Protein AF-A0AAW4KTM3-F1 (afdb_monomer_lite)

pLDDT: mean 80.66, std 9.62, range [50.81, 93.5]

Structure (mmCIF, N/CA/C/O backbone):
data_AF-A0AAW4KTM3-F1
#
_entry.id   AF-A0AAW4KTM3-F1
#
loop_
_atom_site.group_PDB
_atom_site.id
_atom_site.type_symbol
_atom_site.label_atom_id
_atom_site.label_alt_id
_atom_site.label_comp_id
_atom_site.label_asym_id
_atom_site.label_entity_id
_atom_site.label_seq_id
_atom_site.pdbx_PDB_ins_code
_atom_site.Cartn_x
_atom_site.Cartn_y
_atom_site.Cartn_z
_atom_site.occupancy
_atom_site.B_iso_or_equiv
_atom_site.auth_seq_id
_atom_site.auth_comp_id
_atom_site.auth_asym_id
_atom_site.auth_atom_id
_atom_site.pdbx_PDB_model_num
ATOM 1 N N . ILE A 1 1 ? -16.278 -5.908 14.352 1.00 50.81 1 ILE A N 1
ATOM 2 C CA . ILE A 1 1 ? -15.128 -6.431 15.134 1.00 50.81 1 ILE A CA 1
ATOM 3 C C . ILE A 1 1 ? -14.775 -7.789 14.548 1.00 50.81 1 ILE A C 1
ATOM 5 O O . ILE A 1 1 ? -15.661 -8.627 14.465 1.00 50.81 1 ILE A O 1
ATOM 9 N N . ILE A 1 2 ? -13.547 -7.967 14.051 1.00 53.75 2 ILE A N 1
ATOM 10 C CA . ILE A 1 2 ? -13.112 -9.225 13.420 1.00 53.75 2 ILE A CA 1
ATOM 11 C C . ILE A 1 2 ? -12.957 -10.294 14.521 1.00 53.75 2 ILE A C 1
ATOM 13 O O . ILE A 1 2 ? -12.297 -9.995 15.533 1.00 53.75 2 ILE A O 1
ATOM 17 N N . PRO A 1 3 ? -13.549 -11.497 14.367 1.00 64.81 3 PRO A N 1
ATOM 18 C CA . PRO A 1 3 ? -13.444 -12.587 15.334 1.00 64.81 3 PRO A CA 1
ATOM 19 C C . PRO A 1 3 ? -11.978 -12.877 15.704 1.00 64.81 3 PRO A C 1
ATOM 21 O O . PRO A 1 3 ? -11.126 -12.893 14.813 1.00 64.81 3 PRO A O 1
ATOM 24 N N . PRO A 1 4 ? -11.642 -13.146 16.982 1.00 62.75 4 PRO A N 1
ATOM 25 C CA . PRO A 1 4 ? -10.257 -13.370 17.421 1.00 62.75 4 PRO A CA 1
ATOM 26 C C . PRO A 1 4 ? -9.519 -14.454 16.622 1.00 62.75 4 PRO A C 1
ATOM 28 O O . PRO A 1 4 ? -8.325 -14.328 16.369 1.00 62.75 4 PRO A O 1
ATOM 31 N N . ARG A 1 5 ? -10.249 -15.481 16.165 1.00 67.19 5 ARG A N 1
ATOM 32 C CA . ARG A 1 5 ? -9.726 -16.606 15.372 1.00 67.19 5 ARG A CA 1
ATOM 33 C C . ARG A 1 5 ? -9.340 -16.215 13.942 1.00 67.19 5 ARG A C 1
ATOM 35 O O . ARG A 1 5 ? -8.482 -16.856 13.350 1.00 67.19 5 ARG A O 1
ATOM 42 N N . GLU A 1 6 ? -9.934 -15.158 13.395 1.00 65.88 6 GLU A N 1
ATOM 43 C CA . GLU A 1 6 ? -9.641 -14.684 12.039 1.00 65.88 6 GLU A CA 1
ATOM 44 C C . GLU A 1 6 ? -8.504 -13.660 12.017 1.00 65.88 6 GLU A C 1
ATOM 46 O O . GLU A 1 6 ? -7.817 -13.539 11.007 1.00 65.88 6 GLU A O 1
ATOM 51 N N . ARG A 1 7 ? -8.233 -12.968 13.135 1.00 68.12 7 ARG A N 1
ATOM 52 C CA . ARG A 1 7 ? -7.163 -11.955 13.231 1.00 68.12 7 ARG A CA 1
ATOM 53 C C . ARG A 1 7 ? -5.789 -12.500 12.846 1.00 68.12 7 ARG A C 1
ATOM 55 O O . ARG A 1 7 ? -5.066 -11.820 12.127 1.00 68.12 7 ARG A O 1
ATOM 62 N N . GLY A 1 8 ? -5.463 -13.726 13.265 1.00 71.38 8 GLY A N 1
ATOM 63 C CA . GLY A 1 8 ? -4.207 -14.386 12.890 1.00 71.38 8 GLY A CA 1
ATOM 64 C C . GLY A 1 8 ? -4.122 -14.685 11.391 1.00 71.38 8 GLY A C 1
ATOM 65 O O . GLY A 1 8 ? -3.076 -14.502 10.776 1.00 71.38 8 GLY A O 1
ATOM 66 N N . ARG A 1 9 ? -5.246 -15.053 10.767 1.00 74.69 9 ARG A N 1
ATOM 67 C CA . ARG A 1 9 ? -5.326 -15.281 9.320 1.00 74.69 9 ARG A CA 1
ATOM 68 C C . ARG A 1 9 ? -5.206 -13.972 8.535 1.00 74.69 9 ARG A C 1
ATOM 70 O O . ARG A 1 9 ? -4.467 -13.925 7.559 1.00 74.69 9 ARG A O 1
ATOM 77 N N . TYR A 1 10 ? -5.850 -12.897 8.994 1.00 76.56 10 TYR A N 1
ATOM 78 C CA . TYR A 1 10 ? -5.677 -11.560 8.417 1.00 76.56 10 TYR A CA 1
ATOM 79 C C . TYR A 1 10 ? -4.237 -11.060 8.557 1.00 76.56 10 TYR A C 1
ATOM 81 O O . TYR A 1 10 ? -3.661 -10.619 7.569 1.00 76.56 10 TYR A O 1
ATOM 89 N N . GLN A 1 11 ? -3.625 -11.179 9.739 1.00 77.56 11 GLN A N 1
ATOM 90 C CA . GLN A 1 11 ? -2.213 -10.830 9.929 1.00 77.56 11 GLN A CA 1
ATOM 91 C C . GLN A 1 11 ? -1.289 -11.653 9.029 1.00 77.56 11 GLN A C 1
ATOM 93 O O . GLN A 1 11 ? -0.354 -11.086 8.477 1.00 77.56 11 GLN A O 1
ATOM 98 N N . GLY A 1 12 ? -1.581 -12.940 8.813 1.00 83.81 12 GLY A N 1
ATOM 99 C CA . GLY A 1 12 ? -0.859 -13.782 7.855 1.00 83.81 12 GLY A CA 1
ATOM 100 C C . GLY A 1 12 ? -0.984 -13.308 6.402 1.00 83.81 12 GLY A C 1
ATOM 101 O O . GLY A 1 12 ? -0.004 -13.304 5.658 1.00 83.81 12 GLY A O 1
ATOM 102 N N . TYR A 1 13 ? -2.167 -12.853 5.981 1.00 85.44 13 TYR A N 1
ATOM 103 C CA . TYR A 1 13 ? -2.341 -12.258 4.651 1.00 85.44 13 TYR A CA 1
ATOM 104 C C . TYR A 1 13 ? -1.576 -10.940 4.503 1.00 85.44 13 TYR A C 1
ATOM 106 O O . TYR A 1 13 ? -0.916 -10.724 3.489 1.00 85.44 13 TYR A O 1
ATOM 114 N N . PHE A 1 14 ? -1.603 -10.081 5.522 1.00 85.62 14 PHE A N 1
ATOM 115 C CA . PHE A 1 14 ? -0.844 -8.832 5.502 1.00 85.62 14 PHE A CA 1
ATOM 116 C C . PHE A 1 14 ? 0.670 -9.071 5.501 1.00 85.62 14 PHE A C 1
ATOM 118 O O . PHE A 1 14 ? 1.381 -8.438 4.725 1.00 85.62 14 PHE A O 1
ATOM 125 N N . SER A 1 15 ? 1.170 -9.995 6.325 1.00 86.25 15 SER A N 1
ATOM 126 C CA . SER A 1 15 ? 2.604 -10.292 6.400 1.00 86.25 15 SER A CA 1
ATOM 127 C C . SER A 1 15 ? 3.127 -10.962 5.130 1.00 86.25 15 SER A C 1
ATOM 129 O O . SER A 1 15 ? 4.209 -10.615 4.662 1.00 86.25 15 SER A O 1
ATOM 131 N N . SER A 1 16 ? 2.350 -11.864 4.524 1.00 89.31 16 SER A N 1
ATOM 132 C CA . SER A 1 16 ? 2.710 -12.478 3.241 1.00 89.31 16 SER A CA 1
ATOM 133 C C . SER A 1 16 ? 2.713 -11.462 2.098 1.00 89.31 16 SER A C 1
ATOM 135 O O . SER A 1 16 ? 3.689 -11.413 1.352 1.00 89.31 16 SER A O 1
ATOM 137 N N . MET A 1 17 ? 1.700 -10.590 1.993 1.00 90.12 17 MET A N 1
ATOM 138 C CA . MET A 1 17 ? 1.729 -9.486 1.023 1.00 90.12 17 MET A CA 1
ATOM 139 C C . MET A 1 17 ? 2.940 -8.581 1.235 1.00 90.12 17 MET A C 1
ATOM 141 O O . MET A 1 17 ? 3.577 -8.189 0.262 1.00 90.12 17 MET A O 1
ATOM 145 N N . TYR A 1 18 ? 3.268 -8.262 2.488 1.00 88.44 18 TYR A N 1
ATOM 146 C CA . TYR A 1 18 ? 4.418 -7.425 2.807 1.00 88.44 18 TYR A CA 1
ATOM 147 C C . TYR A 1 18 ? 5.736 -8.067 2.361 1.00 88.44 18 TYR A C 1
ATOM 149 O O . TYR A 1 18 ? 6.547 -7.410 1.714 1.00 88.44 18 TYR A O 1
ATOM 157 N N . ALA A 1 19 ? 5.927 -9.358 2.641 1.00 89.25 19 ALA A N 1
ATOM 158 C CA . ALA A 1 19 ? 7.113 -10.098 2.217 1.00 89.25 19 ALA A CA 1
ATOM 159 C C . ALA A 1 19 ? 7.237 -10.181 0.686 1.00 89.25 19 ALA A C 1
ATOM 161 O O . ALA A 1 19 ? 8.326 -10.047 0.139 1.00 89.25 19 ALA A O 1
ATOM 162 N N . VAL A 1 20 ? 6.123 -10.361 -0.027 1.00 91.19 20 VAL A N 1
ATOM 163 C CA . VAL A 1 20 ? 6.131 -10.355 -1.497 1.00 91.19 20 VAL A CA 1
ATOM 164 C C . VAL A 1 20 ? 6.447 -8.957 -2.030 1.00 91.19 20 VAL A C 1
ATOM 166 O O . VAL A 1 20 ? 7.263 -8.815 -2.937 1.00 91.19 20 VAL A O 1
ATOM 169 N N . ALA A 1 21 ? 5.846 -7.916 -1.453 1.00 87.94 21 ALA A N 1
ATOM 170 C CA . ALA A 1 21 ? 6.066 -6.535 -1.867 1.00 87.94 21 ALA A CA 1
ATOM 171 C C . ALA A 1 21 ? 7.511 -6.071 -1.626 1.00 87.94 21 ALA A C 1
ATOM 173 O O . ALA A 1 21 ? 8.062 -5.357 -2.463 1.00 87.94 21 ALA A O 1
ATOM 174 N N . SER A 1 22 ? 8.145 -6.496 -0.526 1.00 89.38 22 SER A N 1
ATOM 175 C CA . SER A 1 22 ? 9.531 -6.126 -0.214 1.00 89.38 22 SER A CA 1
ATOM 176 C C . SER A 1 22 ? 10.540 -6.712 -1.202 1.00 89.38 22 SER A C 1
ATOM 178 O O . SER A 1 22 ? 11.557 -6.079 -1.473 1.00 89.38 22 SER A O 1
ATOM 180 N N . VAL A 1 23 ? 10.247 -7.879 -1.783 1.00 90.81 23 VAL A N 1
ATOM 181 C CA . VAL A 1 23 ? 11.076 -8.502 -2.826 1.00 90.81 23 VAL A CA 1
ATOM 182 C C . VAL A 1 23 ? 10.729 -7.948 -4.209 1.00 90.81 23 VAL A C 1
ATOM 184 O O . VAL A 1 23 ? 11.618 -7.627 -4.994 1.00 90.81 23 VAL A O 1
ATOM 187 N N . ALA A 1 24 ? 9.439 -7.792 -4.514 1.00 87.25 24 ALA A N 1
ATOM 188 C CA . ALA A 1 24 ? 8.980 -7.320 -5.818 1.00 87.25 24 ALA A CA 1
ATOM 189 C C . ALA A 1 24 ? 9.319 -5.841 -6.074 1.00 87.25 24 ALA A C 1
ATOM 191 O O . ALA A 1 24 ? 9.595 -5.472 -7.214 1.00 87.25 24 ALA A O 1
ATOM 192 N N . GLY A 1 25 ? 9.326 -5.000 -5.035 1.00 84.12 25 GLY A N 1
ATOM 193 C CA . GLY A 1 25 ? 9.587 -3.562 -5.142 1.00 84.12 25 GLY A CA 1
ATOM 194 C C . GLY A 1 25 ? 10.956 -3.228 -5.753 1.00 84.12 25 GLY A C 1
ATOM 195 O O . GLY A 1 25 ? 10.995 -2.553 -6.782 1.00 84.12 25 GLY A O 1
ATOM 196 N N . PRO A 1 26 ? 12.076 -3.714 -5.184 1.00 85.88 26 PRO A N 1
ATOM 197 C CA . PRO A 1 26 ? 13.412 -3.495 -5.739 1.00 85.88 26 PRO A CA 1
ATOM 198 C C . PRO A 1 26 ? 13.586 -4.078 -7.144 1.00 85.88 26 PRO A C 1
ATOM 200 O O . PRO A 1 26 ? 14.202 -3.442 -7.993 1.00 85.88 26 PRO A O 1
ATOM 203 N N . VAL A 1 27 ? 13.010 -5.255 -7.412 1.00 86.00 27 VAL A N 1
ATOM 204 C CA . VAL A 1 27 ? 13.112 -5.921 -8.721 1.00 86.00 27 VAL A CA 1
ATOM 205 C C . VAL A 1 27 ? 12.406 -5.106 -9.806 1.00 86.00 27 VAL A C 1
ATOM 207 O O . VAL A 1 27 ? 12.997 -4.811 -10.844 1.00 86.00 27 VAL A O 1
ATOM 210 N N . LEU A 1 28 ? 11.163 -4.684 -9.553 1.00 84.25 28 LEU A N 1
ATOM 211 C CA . LEU A 1 28 ? 10.410 -3.838 -10.480 1.00 84.25 28 LEU A CA 1
ATOM 212 C C . LEU A 1 28 ? 11.052 -2.452 -10.622 1.00 84.25 28 LEU A C 1
ATOM 214 O O . LEU A 1 28 ? 11.193 -1.961 -11.737 1.00 84.25 28 LEU A O 1
ATOM 218 N N . GLY A 1 29 ? 11.497 -1.837 -9.523 1.00 80.56 29 GLY A N 1
ATOM 219 C CA . GLY A 1 29 ? 12.164 -0.532 -9.550 1.00 80.56 29 GLY A CA 1
ATOM 220 C C . GLY A 1 29 ? 13.489 -0.543 -10.321 1.00 80.56 29 GLY A C 1
ATOM 221 O O . GLY A 1 29 ? 13.767 0.391 -11.078 1.00 80.56 29 GLY A O 1
ATOM 222 N N . GLY A 1 30 ? 14.274 -1.616 -10.183 1.00 82.44 30 GLY A N 1
ATOM 223 C CA . GLY A 1 30 ? 15.507 -1.835 -10.940 1.00 82.44 30 GLY A CA 1
ATOM 224 C C . GLY A 1 30 ? 15.235 -1.947 -12.437 1.00 82.44 30 GLY A C 1
ATOM 225 O O . GLY A 1 30 ? 15.776 -1.167 -13.218 1.00 82.44 30 GLY A O 1
ATOM 226 N N . TYR A 1 31 ? 14.297 -2.817 -12.822 1.00 83.44 31 TYR A N 1
ATOM 227 C CA . TYR A 1 31 ? 13.904 -3.001 -14.221 1.00 83.44 31 TYR A CA 1
ATOM 228 C C . TYR A 1 31 ? 13.362 -1.705 -14.854 1.00 83.44 31 TYR A C 1
ATOM 230 O O . TYR A 1 31 ? 13.699 -1.346 -15.980 1.00 83.44 31 TYR A O 1
ATOM 238 N N . MET A 1 32 ? 12.557 -0.937 -14.120 1.00 80.81 32 MET A N 1
ATOM 239 C CA . MET A 1 32 ? 12.005 0.326 -14.622 1.00 80.81 32 MET A CA 1
ATOM 240 C C . MET A 1 32 ? 13.079 1.401 -14.829 1.00 80.81 32 MET A C 1
ATOM 242 O O . MET A 1 32 ? 12.984 2.186 -15.775 1.00 80.81 32 MET A O 1
ATOM 246 N N . THR A 1 33 ? 14.105 1.430 -13.976 1.00 79.06 33 THR A N 1
ATOM 247 C CA . THR A 1 33 ? 15.217 2.383 -14.097 1.00 79.06 33 THR A CA 1
ATOM 248 C C . THR A 1 33 ? 16.166 2.002 -15.236 1.00 79.06 33 THR A C 1
ATOM 250 O O . THR A 1 33 ? 16.671 2.894 -15.912 1.00 79.06 33 THR A O 1
ATOM 253 N N . GLU A 1 34 ? 16.350 0.703 -15.491 1.00 78.31 34 GLU A N 1
ATOM 254 C CA . GLU A 1 34 ? 17.225 0.170 -16.542 1.00 78.31 34 GLU A CA 1
ATOM 255 C C . GLU A 1 34 ? 16.627 0.310 -17.954 1.00 78.31 34 GLU A C 1
ATOM 257 O O . GLU A 1 34 ? 17.333 0.717 -18.874 1.00 78.31 34 GLU A O 1
ATOM 262 N N . TYR A 1 35 ? 15.325 0.041 -18.132 1.00 76.75 35 TYR A N 1
ATOM 263 C CA . TYR A 1 35 ? 14.706 -0.028 -19.467 1.00 76.75 35 TYR A CA 1
ATOM 264 C C . TYR A 1 35 ? 13.794 1.158 -19.821 1.00 76.75 35 TYR A C 1
ATOM 266 O O . TYR A 1 35 ? 13.655 1.482 -20.999 1.00 76.75 35 TYR A O 1
ATOM 274 N N . LEU A 1 36 ? 13.136 1.801 -18.845 1.00 71.38 36 LEU A N 1
ATOM 275 C CA . LEU A 1 36 ? 12.027 2.736 -19.112 1.00 71.38 36 LEU A CA 1
ATOM 276 C C . LEU A 1 36 ? 12.284 4.192 -18.674 1.00 71.38 36 LEU A C 1
ATOM 278 O O . LEU A 1 36 ? 11.526 5.072 -19.075 1.00 71.38 36 LEU A O 1
ATOM 282 N N . SER A 1 37 ? 13.380 4.484 -17.962 1.00 76.56 37 SER A N 1
ATOM 283 C CA . SER A 1 37 ? 13.678 5.743 -17.242 1.00 76.56 37 SER A CA 1
ATOM 284 C C . SER A 1 37 ? 12.983 5.889 -15.882 1.00 76.56 37 SER A C 1
ATOM 286 O O . SER A 1 37 ? 11.808 5.574 -15.705 1.00 76.56 37 SER A O 1
ATOM 288 N N . TRP A 1 38 ? 13.694 6.524 -14.942 1.00 78.88 38 TRP A N 1
ATOM 289 C CA . TRP A 1 38 ? 13.294 6.789 -13.547 1.00 78.88 38 TRP A CA 1
ATOM 290 C C . TRP A 1 38 ? 11.866 7.343 -13.347 1.00 78.88 38 TRP A C 1
ATOM 292 O O . TRP A 1 38 ? 11.213 7.052 -12.347 1.00 78.88 38 TRP A O 1
ATOM 302 N N . ARG A 1 39 ? 11.327 8.109 -14.307 1.00 84.88 39 ARG A N 1
ATOM 303 C CA . ARG A 1 39 ? 9.976 8.708 -14.224 1.00 84.88 39 ARG A CA 1
ATOM 304 C C . ARG A 1 39 ? 8.860 7.667 -14.103 1.00 84.88 39 ARG A C 1
ATOM 306 O O . ARG A 1 39 ? 7.820 7.956 -13.511 1.00 84.88 39 ARG A O 1
ATOM 313 N N . TRP A 1 40 ? 9.069 6.465 -14.635 1.00 83.00 40 TRP A N 1
ATOM 314 C CA . TRP A 1 40 ? 8.068 5.402 -14.588 1.00 83.00 40 TRP A CA 1
ATOM 315 C C . TRP A 1 40 ? 7.816 4.880 -13.176 1.00 83.00 40 TRP A C 1
ATOM 317 O O . TRP A 1 40 ? 6.691 4.473 -12.890 1.00 83.00 40 TRP A O 1
ATOM 327 N N . VAL A 1 41 ? 8.798 4.989 -12.273 1.00 80.19 41 VAL A N 1
ATOM 328 C CA . VAL A 1 41 ? 8.639 4.634 -10.852 1.00 80.19 41 VAL A CA 1
ATOM 329 C C . VAL A 1 41 ? 7.494 5.433 -10.215 1.00 80.19 41 VAL A C 1
ATOM 331 O O . VAL A 1 41 ? 6.738 4.904 -9.405 1.00 80.19 41 VAL A O 1
ATOM 334 N N . PHE A 1 42 ? 7.283 6.683 -10.634 1.00 80.75 42 PHE A N 1
ATOM 335 C CA . PHE A 1 42 ? 6.154 7.497 -10.172 1.00 80.75 42 PHE A CA 1
ATOM 336 C C . PHE A 1 42 ? 4.873 7.232 -10.964 1.00 80.75 42 PHE A C 1
ATOM 338 O O . PHE A 1 42 ? 3.791 7.152 -10.385 1.00 80.75 42 PHE A O 1
ATOM 345 N N . LEU A 1 43 ? 4.985 7.062 -12.282 1.00 85.31 43 LEU A N 1
ATOM 346 C CA . LEU A 1 43 ? 3.829 6.868 -13.159 1.00 85.31 43 LEU A CA 1
ATOM 347 C C . LEU A 1 43 ? 3.075 5.566 -12.884 1.00 85.31 43 LEU A C 1
ATOM 349 O O . LEU A 1 43 ? 1.859 5.571 -13.015 1.00 85.31 43 LEU A O 1
ATOM 353 N N . ILE A 1 44 ? 3.743 4.487 -12.459 1.00 85.38 44 ILE A N 1
ATOM 354 C CA . ILE A 1 44 ? 3.086 3.204 -12.144 1.00 85.38 44 ILE A CA 1
ATOM 355 C C . ILE A 1 44 ? 2.211 3.271 -10.887 1.00 85.38 44 ILE A C 1
ATOM 357 O O . ILE A 1 44 ? 1.206 2.568 -10.788 1.00 85.38 44 ILE A O 1
ATOM 361 N N . ASN A 1 45 ? 2.551 4.157 -9.948 1.00 84.94 45 ASN A N 1
ATOM 362 C CA . ASN A 1 45 ? 1.761 4.367 -8.739 1.00 84.94 45 ASN A CA 1
ATOM 363 C C . ASN A 1 45 ? 0.409 5.022 -9.054 1.00 84.94 45 ASN A C 1
ATOM 365 O O . ASN A 1 45 ? -0.555 4.798 -8.330 1.00 84.94 45 ASN A O 1
ATOM 369 N N . LEU A 1 46 ? 0.307 5.784 -10.147 1.00 88.56 46 LEU A N 1
ATOM 370 C CA . LEU A 1 46 ? -0.920 6.473 -10.547 1.00 88.56 46 LEU A CA 1
ATOM 371 C C . LEU A 1 46 ? -2.072 5.506 -10.917 1.00 88.56 46 LEU A C 1
ATOM 373 O O . LEU A 1 46 ? -3.136 5.610 -10.302 1.00 88.56 46 LEU A O 1
ATOM 377 N N . PRO A 1 47 ? -1.908 4.534 -11.843 1.00 88.00 47 PRO A N 1
ATOM 378 C CA . PRO A 1 47 ? -2.942 3.543 -12.134 1.00 88.00 47 PRO A CA 1
ATOM 379 C C . PRO A 1 47 ? -3.162 2.569 -10.970 1.00 88.00 47 PRO A C 1
ATOM 381 O O . PRO A 1 47 ? -4.304 2.191 -10.718 1.00 88.00 47 PRO A O 1
ATOM 384 N N . LEU A 1 48 ? -2.113 2.201 -10.221 1.00 87.81 48 LEU A N 1
ATOM 385 C CA . LEU A 1 48 ? -2.243 1.371 -9.015 1.00 87.81 48 LEU A CA 1
ATOM 386 C C . LEU A 1 48 ? -3.108 2.054 -7.949 1.00 87.81 48 LEU A C 1
ATOM 388 O O . LEU A 1 48 ? -4.036 1.445 -7.420 1.00 87.81 48 LEU A O 1
ATOM 392 N N . GLY A 1 49 ? -2.843 3.332 -7.673 1.00 87.31 49 GLY A N 1
ATOM 393 C CA . GLY A 1 49 ? -3.608 4.144 -6.733 1.00 87.31 49 GLY A CA 1
ATOM 394 C C . GLY A 1 49 ? -5.048 4.357 -7.192 1.00 87.31 49 GLY A C 1
ATOM 395 O O . GLY A 1 49 ? -5.968 4.206 -6.391 1.00 87.31 49 GLY A O 1
ATOM 396 N N . ALA A 1 50 ? -5.266 4.620 -8.484 1.00 91.56 50 ALA A N 1
ATOM 397 C CA . ALA A 1 50 ? -6.608 4.733 -9.054 1.00 91.56 50 ALA A CA 1
ATOM 398 C C . ALA A 1 50 ? -7.398 3.418 -8.938 1.00 91.56 50 ALA A C 1
ATOM 400 O O . ALA A 1 50 ? -8.573 3.432 -8.571 1.00 91.56 50 ALA A O 1
ATOM 401 N N . GLY A 1 51 ? -6.751 2.275 -9.186 1.00 91.31 51 GLY A N 1
ATOM 402 C CA . GLY A 1 51 ? -7.348 0.952 -9.008 1.00 91.31 51 GLY A CA 1
ATOM 403 C C . GLY A 1 51 ? -7.694 0.660 -7.548 1.00 91.31 51 GLY A C 1
AT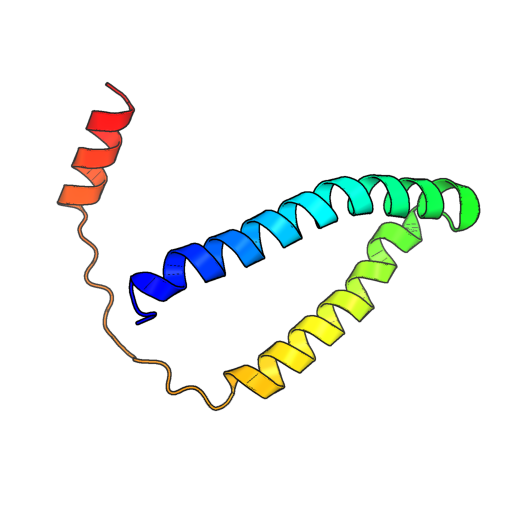OM 404 O O . GLY A 1 51 ? -8.817 0.251 -7.249 1.00 91.31 51 GLY A O 1
ATOM 405 N N . ALA A 1 52 ? -6.769 0.934 -6.625 1.00 86.75 52 ALA A N 1
ATOM 406 C CA . ALA A 1 52 ? -7.004 0.783 -5.191 1.00 86.75 52 ALA A CA 1
ATOM 407 C C . ALA A 1 52 ? -8.163 1.669 -4.715 1.00 86.75 52 ALA A C 1
ATOM 409 O O . ALA A 1 52 ? -9.046 1.195 -4.000 1.00 86.75 52 ALA A O 1
ATOM 410 N N . TRP A 1 53 ? -8.206 2.927 -5.164 1.00 87.94 53 TRP A N 1
ATOM 411 C CA . TRP A 1 53 ? -9.303 3.848 -4.880 1.00 87.94 53 TRP A CA 1
ATOM 412 C C . TRP A 1 53 ? -10.635 3.334 -5.428 1.00 87.94 53 TRP A C 1
ATOM 414 O O . TRP A 1 53 ? -11.622 3.324 -4.700 1.00 87.94 53 TRP A O 1
ATOM 424 N N . TYR A 1 54 ? -10.669 2.842 -6.668 1.00 90.94 54 TYR A N 1
ATOM 425 C CA . TYR A 1 54 ? -11.883 2.298 -7.275 1.00 90.94 54 TYR A CA 1
ATOM 426 C C . TYR A 1 54 ? -12.431 1.094 -6.497 1.00 90.94 54 TYR A C 1
ATOM 428 O O . TYR A 1 54 ? -13.627 1.032 -6.201 1.00 90.94 54 TYR A O 1
ATOM 436 N N . VAL A 1 55 ? -11.560 0.150 -6.129 1.00 87.38 55 VAL A N 1
ATOM 437 C CA . VAL A 1 55 ? -11.933 -1.040 -5.350 1.00 87.38 55 VAL A CA 1
ATOM 438 C C . VAL A 1 55 ? -12.393 -0.646 -3.950 1.00 87.38 55 VAL A C 1
ATOM 440 O O . VAL A 1 55 ? -13.431 -1.126 -3.489 1.00 87.38 55 VAL A O 1
ATOM 443 N N . ALA A 1 56 ? -11.665 0.252 -3.285 1.00 84.56 56 ALA A N 1
ATOM 444 C CA . ALA A 1 56 ? -12.036 0.773 -1.976 1.00 84.56 56 ALA A CA 1
ATOM 445 C C . ALA A 1 56 ? -13.396 1.476 -2.033 1.00 84.56 56 ALA A C 1
ATOM 447 O O . ALA A 1 56 ? -14.268 1.171 -1.228 1.00 84.56 56 ALA A O 1
ATOM 448 N N . HIS A 1 57 ? -13.624 2.338 -3.024 1.00 84.88 57 HIS A N 1
ATOM 449 C CA . HIS A 1 57 ? -14.894 3.029 -3.222 1.00 84.88 57 HIS A CA 1
ATOM 450 C C . HIS A 1 57 ? -16.042 2.033 -3.455 1.00 84.88 57 HIS A C 1
ATOM 452 O O . HIS A 1 57 ? -17.055 2.084 -2.770 1.00 84.88 57 HIS A O 1
ATOM 458 N N . ARG A 1 58 ? -15.880 1.053 -4.351 1.00 84.44 58 ARG A N 1
ATOM 459 C CA . ARG A 1 58 ? -16.895 0.008 -4.596 1.00 84.44 58 ARG A CA 1
ATOM 460 C C . ARG A 1 58 ? -17.225 -0.824 -3.356 1.00 84.44 58 ARG A C 1
ATOM 462 O O . ARG A 1 58 ? -18.385 -1.169 -3.157 1.00 84.44 58 ARG A O 1
ATOM 469 N N . THR A 1 59 ? -16.215 -1.176 -2.565 1.00 80.50 59 THR A N 1
ATOM 470 C CA . THR A 1 59 ? -16.361 -2.133 -1.457 1.00 80.50 59 THR A CA 1
ATOM 471 C C . THR A 1 59 ? -16.801 -1.445 -0.165 1.00 80.50 59 THR A C 1
ATOM 473 O O . THR A 1 59 ? -17.588 -2.005 0.592 1.00 80.50 59 THR A O 1
ATOM 476 N N . LEU A 1 60 ? -16.303 -0.232 0.097 1.00 72.25 60 LEU A N 1
ATOM 477 C CA . LEU A 1 60 ? -16.462 0.458 1.379 1.00 72.25 60 LEU A CA 1
ATOM 478 C C . LEU A 1 60 ? -17.647 1.430 1.424 1.00 72.25 60 LEU A C 1
ATOM 480 O O . LEU A 1 60 ? -18.105 1.740 2.519 1.00 72.25 60 LEU A O 1
ATOM 484 N N . VAL A 1 61 ? -18.182 1.877 0.279 1.00 71.81 61 VAL A N 1
ATOM 485 C CA . VAL A 1 61 ? -19.311 2.835 0.231 1.00 71.81 61 VAL A CA 1
ATOM 486 C C . VAL A 1 61 ? -20.574 2.310 0.927 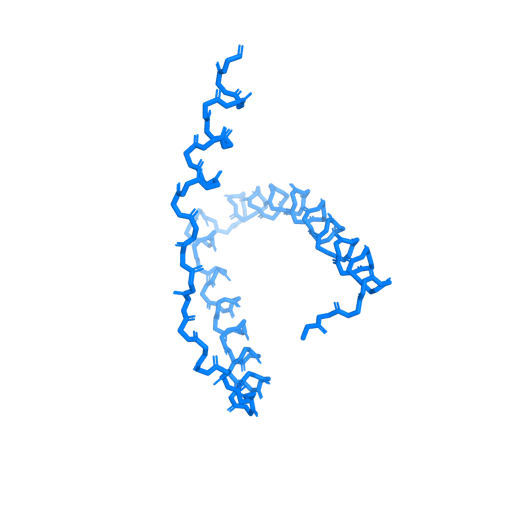1.00 71.81 61 VAL A C 1
ATOM 488 O O . VAL A 1 61 ? -21.364 3.098 1.435 1.00 71.81 61 VAL A O 1
ATOM 491 N N . GLY A 1 62 ? -20.757 0.990 1.003 1.00 64.50 62 GLY A N 1
ATOM 492 C CA . GLY A 1 62 ? -21.911 0.377 1.667 1.00 64.50 62 GLY A CA 1
ATOM 493 C C . GLY A 1 62 ? -21.737 0.098 3.162 1.00 64.50 62 GLY A C 1
ATOM 494 O O . GLY A 1 62 ? -22.684 -0.380 3.786 1.00 64.50 62 GLY A O 1
ATOM 495 N N . LEU A 1 63 ? -20.556 0.329 3.753 1.00 68.50 63 LEU A N 1
ATOM 496 C CA . LEU A 1 63 ? -20.349 -0.008 5.160 1.00 68.50 63 LEU A CA 1
ATOM 497 C C . LEU A 1 63 ? -20.913 1.081 6.084 1.00 68.50 63 LEU A C 1
ATOM 499 O O . LEU A 1 63 ? -20.488 2.235 6.000 1.00 68.50 63 LEU A O 1
ATOM 503 N N . PRO A 1 64 ? -21.810 0.730 7.026 1.00 65.94 64 PRO A N 1
ATOM 504 C CA . PRO A 1 64 ? -22.247 1.661 8.053 1.00 65.94 64 PRO A CA 1
ATOM 505 C C . PRO A 1 64 ? -21.052 1.997 8.946 1.00 65.94 64 PRO A C 1
ATOM 507 O O . PRO A 1 64 ? -20.586 1.157 9.714 1.00 65.94 64 PRO A O 1
ATOM 510 N N . VAL A 1 65 ? -20.539 3.223 8.823 1.00 68.00 65 VAL A N 1
ATOM 511 C CA . VAL A 1 65 ? -19.451 3.736 9.661 1.00 68.00 65 VAL A CA 1
ATOM 512 C C . VAL A 1 65 ? -20.012 3.935 11.070 1.00 68.00 65 VAL A C 1
ATOM 514 O O . VAL A 1 65 ? -20.839 4.830 11.269 1.00 68.00 65 VAL A O 1
ATOM 517 N N . PRO A 1 66 ? -19.614 3.126 12.069 1.00 67.06 66 PRO A N 1
ATOM 518 C CA . PRO A 1 66 ? -20.108 3.304 13.420 1.00 67.06 66 PRO A CA 1
ATOM 519 C C . PRO A 1 66 ? -19.536 4.616 13.956 1.00 67.06 66 PRO A C 1
ATOM 521 O O . PRO A 1 66 ? -18.338 4.722 14.210 1.00 67.06 66 PRO A O 1
ATOM 524 N N . GLN A 1 67 ? -20.394 5.616 14.135 1.00 65.38 67 GLN A N 1
ATOM 525 C CA . GLN A 1 67 ? -20.070 6.891 14.776 1.00 65.38 67 GLN A CA 1
ATOM 526 C C . GLN A 1 67 ? -19.903 6.668 16.290 1.00 65.38 67 GLN A C 1
ATOM 528 O O . GLN A 1 67 ? -20.701 7.128 17.104 1.00 65.38 67 GLN A O 1
ATOM 533 N N . ARG A 1 68 ? -18.900 5.884 16.701 1.00 66.00 68 ARG A N 1
ATOM 534 C CA . ARG A 1 68 ? -18.524 5.774 18.113 1.00 66.00 68 ARG A CA 1
ATOM 535 C C . ARG A 1 68 ? -17.558 6.900 18.439 1.00 66.00 68 ARG A C 1
ATOM 537 O O . ARG A 1 68 ? -16.495 6.993 17.834 1.00 66.00 68 ARG A O 1
ATOM 544 N N . LYS A 1 69 ? -17.9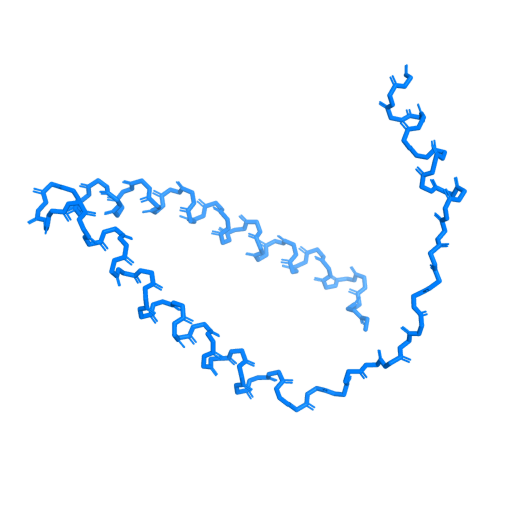25 7.730 19.420 1.00 69.00 69 LYS A N 1
ATOM 545 C CA . LYS A 1 69 ? -17.007 8.703 20.017 1.00 69.00 69 LYS A CA 1
ATOM 546 C C . LYS A 1 69 ? -15.766 7.945 20.512 1.00 69.00 69 LYS A C 1
ATOM 548 O O . LYS A 1 69 ? -15.933 7.023 21.315 1.00 69.00 69 LYS A O 1
ATOM 553 N N . PRO A 1 70 ? -14.556 8.276 20.033 1.00 69.81 70 PRO A N 1
ATOM 554 C CA . PRO A 1 70 ? -13.340 7.677 20.558 1.00 69.81 70 PRO A CA 1
ATOM 555 C C . PRO A 1 70 ? -13.210 8.073 22.030 1.00 69.81 70 PRO A C 1
ATOM 557 O O . PRO A 1 70 ? -13.151 9.259 22.346 1.00 69.81 70 PRO A O 1
ATOM 560 N N . ILE A 1 71 ? -13.205 7.094 22.932 1.00 77.00 71 ILE A N 1
ATOM 561 C CA . ILE A 1 71 ? -12.831 7.320 24.329 1.00 77.00 71 ILE A CA 1
ATOM 562 C C . ILE A 1 71 ? -11.321 7.123 24.367 1.00 77.00 71 ILE A C 1
ATOM 564 O O . ILE A 1 71 ? -10.840 6.002 24.211 1.00 77.00 71 ILE A O 1
ATOM 568 N N . ILE A 1 72 ? -10.581 8.224 24.456 1.00 76.00 72 ILE A N 1
ATOM 569 C CA . ILE A 1 72 ? -9.120 8.199 24.466 1.00 76.00 72 ILE A CA 1
ATOM 570 C C . ILE A 1 72 ? -8.664 7.972 25.909 1.00 76.00 72 ILE A C 1
ATOM 572 O O . ILE A 1 72 ? -8.951 8.786 26.786 1.00 76.00 72 ILE A O 1
ATOM 576 N N . ASP A 1 73 ? -7.962 6.865 26.151 1.00 85.31 73 ASP A N 1
ATOM 577 C CA . ASP A 1 73 ? -7.335 6.573 27.440 1.00 85.31 73 ASP A CA 1
ATOM 578 C C . ASP A 1 73 ? -5.926 7.180 27.494 1.00 85.31 73 ASP A C 1
ATOM 580 O O . ASP A 1 73 ? -4.926 6.576 27.095 1.00 85.31 73 ASP A O 1
ATOM 584 N N . TYR A 1 74 ? -5.858 8.419 27.974 1.00 88.62 74 TYR A N 1
ATOM 585 C CA . TYR A 1 74 ? -4.600 9.138 28.154 1.00 88.62 74 TYR A CA 1
ATOM 586 C C . TYR A 1 74 ? -3.727 8.516 29.249 1.00 88.62 74 TYR A 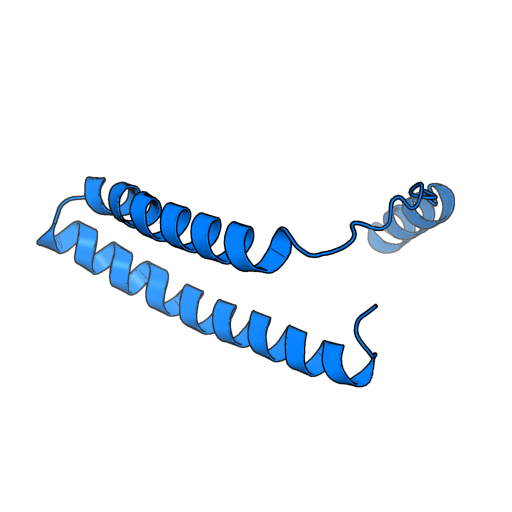C 1
ATOM 588 O O . TYR A 1 74 ? -2.506 8.495 29.110 1.00 88.62 74 TYR A O 1
ATOM 59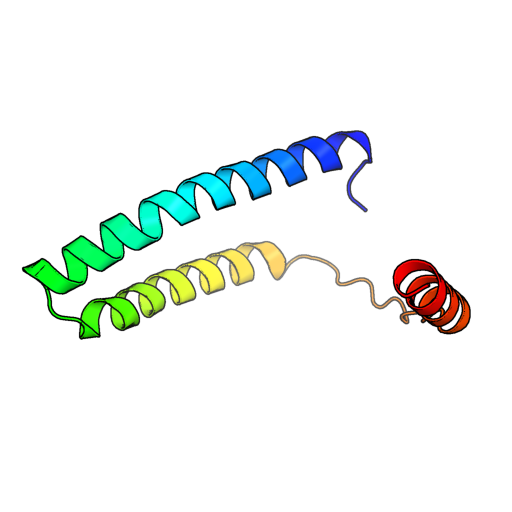6 N N . LEU A 1 75 ? -4.337 7.981 30.313 1.00 88.25 75 LEU A N 1
ATOM 597 C CA . LEU A 1 75 ? -3.612 7.417 31.450 1.00 88.25 75 LEU A CA 1
ATOM 598 C C . LEU A 1 75 ? -2.887 6.130 31.044 1.00 88.25 75 LEU A C 1
ATOM 600 O O . LEU A 1 75 ? -1.690 5.995 31.291 1.00 88.25 75 LEU A O 1
ATOM 604 N N . GLY A 1 76 ? -3.587 5.224 30.355 1.00 85.50 76 GLY A N 1
ATOM 605 C CA . GLY A 1 76 ? -2.990 4.008 29.804 1.00 85.50 76 GLY A CA 1
ATOM 606 C C . GLY A 1 76 ? -1.901 4.306 28.772 1.00 85.50 76 GLY A C 1
ATOM 607 O O . GLY A 1 76 ? -0.848 3.669 28.785 1.00 85.50 76 GLY A O 1
ATOM 608 N N . THR A 1 77 ? -2.105 5.326 27.931 1.00 87.75 77 THR A N 1
ATOM 609 C CA . THR A 1 77 ? -1.102 5.763 26.944 1.00 87.75 77 THR A CA 1
ATOM 610 C C . THR A 1 77 ? 0.185 6.238 27.625 1.00 87.75 77 THR A C 1
ATOM 612 O O . THR A 1 77 ? 1.272 5.799 27.256 1.00 87.75 77 THR A O 1
ATOM 615 N N . VAL A 1 78 ? 0.077 7.087 28.654 1.00 92.25 78 VAL A N 1
ATOM 616 C CA . VAL A 1 78 ? 1.235 7.590 29.413 1.00 92.25 78 VAL A CA 1
ATOM 617 C C . VAL A 1 78 ? 1.956 6.456 30.142 1.00 92.25 78 VAL A C 1
ATOM 619 O O . VAL A 1 78 ? 3.182 6.382 30.089 1.00 92.25 78 VAL A O 1
ATOM 622 N N . LEU A 1 79 ? 1.213 5.540 30.770 1.00 91.88 79 LEU A N 1
ATOM 623 C CA . LEU A 1 79 ? 1.798 4.405 31.481 1.00 91.88 79 LEU A CA 1
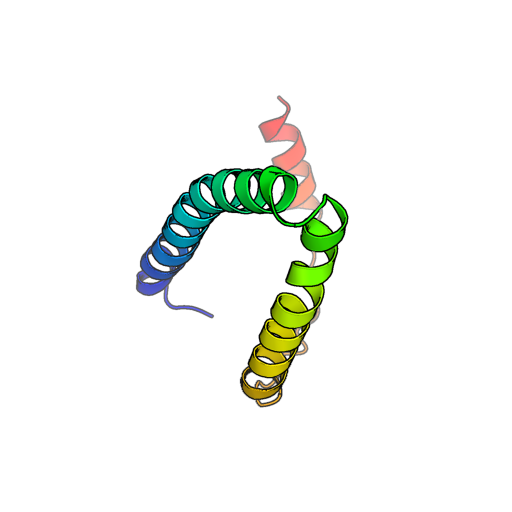ATOM 624 C C . LEU A 1 79 ? 2.583 3.478 30.536 1.00 91.88 79 LEU A C 1
ATOM 626 O O . LEU A 1 79 ? 3.683 3.052 30.882 1.00 91.88 79 LEU A O 1
ATOM 630 N N . MET A 1 80 ? 2.062 3.208 29.330 1.00 90.19 80 MET A N 1
ATOM 631 C CA . MET A 1 80 ? 2.772 2.414 28.317 1.00 90.19 80 MET A CA 1
ATOM 632 C C . MET A 1 80 ? 4.034 3.103 27.800 1.00 90.19 80 MET A C 1
ATOM 634 O O . MET A 1 80 ? 5.053 2.438 27.636 1.00 90.19 80 MET A O 1
ATOM 638 N N . ILE A 1 81 ? 3.987 4.418 27.559 1.00 91.06 81 ILE A N 1
ATOM 639 C CA . ILE A 1 81 ? 5.164 5.182 27.120 1.00 91.06 81 ILE A CA 1
ATOM 640 C C . ILE A 1 81 ? 6.268 5.083 28.172 1.00 91.06 81 ILE A C 1
ATOM 642 O O . ILE A 1 81 ? 7.400 4.744 27.842 1.00 91.06 81 ILE A O 1
ATOM 646 N N . ILE A 1 82 ? 5.938 5.330 29.440 1.00 93.50 82 ILE A N 1
ATOM 647 C CA . ILE A 1 82 ? 6.916 5.277 30.531 1.00 93.50 82 ILE A CA 1
ATOM 648 C C . ILE A 1 82 ? 7.479 3.859 30.680 1.00 93.50 82 ILE A C 1
ATOM 650 O O . ILE A 1 82 ? 8.692 3.702 30.749 1.00 93.50 82 ILE A O 1
ATOM 654 N N . GLY A 1 83 ? 6.627 2.831 30.665 1.00 90.19 83 GLY A N 1
ATOM 655 C CA . GLY A 1 83 ? 7.061 1.441 30.822 1.00 90.19 83 GLY A CA 1
ATOM 656 C C . GLY A 1 83 ? 7.873 0.872 29.653 1.00 90.19 83 GLY A C 1
ATOM 657 O O . GLY A 1 83 ? 8.648 -0.047 29.872 1.00 90.19 83 GLY A O 1
ATOM 658 N N . LEU A 1 84 ? 7.710 1.382 28.426 1.00 89.06 84 LEU A N 1
ATOM 659 C CA . LEU A 1 84 ? 8.533 0.981 27.273 1.00 89.06 84 LEU A CA 1
ATOM 660 C C . LEU A 1 84 ? 9.895 1.698 27.252 1.00 89.06 84 LEU A C 1
ATOM 662 O O . LEU A 1 84 ? 10.842 1.205 26.647 1.00 89.06 84 LEU A O 1
ATOM 666 N N . THR A 1 85 ? 9.959 2.895 27.840 1.00 87.00 85 THR A N 1
ATOM 667 C CA . THR A 1 85 ? 11.157 3.750 27.816 1.00 87.00 85 THR A CA 1
ATOM 668 C C . THR A 1 85 ? 12.077 3.503 29.019 1.00 87.00 85 THR A C 1
ATOM 670 O O . THR A 1 85 ? 13.265 3.806 28.930 1.00 87.00 85 THR A O 1
ATOM 673 N N . ALA A 1 86 ? 11.537 2.991 30.131 1.00 61.94 86 ALA A N 1
ATOM 674 C CA . ALA A 1 86 ? 12.282 2.577 31.325 1.00 61.94 86 ALA A CA 1
ATOM 675 C C . ALA A 1 86 ? 12.890 1.176 31.161 1.00 61.94 86 ALA A C 1
ATOM 677 O O . ALA A 1 86 ? 14.023 0.985 31.656 1.00 61.94 86 ALA A O 1
#

Organism: Vibrio cholerae (NCBI:txid666)

Secondary structure (DSSP, 8-state):
---HHHHHHHHHHHHHHHHHHHHHHHHHHHHHHHHT-TTHHHHTHHHHHHHHHHHHHHHHTTS----PPP---HHHHHHHHHHHH-

Radius of gyration: 20.0 Å; chains: 1; bounding box: 40×26×51 Å

InterPro domains:
  IPR011701 Major facilitator superfamily [PF07690] (2-68)
  IPR020846 Major facilitator superfamily domain [PS50850] (1-86)
  IPR036259 MFS transporter superfamily [SSF103473] (2-66)

Sequence (86 aa):
IIPPRERGRYQGYFSSMYAVASVAGPVLGGYMTEYLSWRWVFLINLPLGAGAWYVAHRTLVGLPVPQRKPIIDYLGTVLMIIGLTA

Foldseek 3Di:
DDPPVCVVVVVVVVVVVVVVCVVVVVVVCVVCCVPPNNVVNVVVVVVVVVVVVVVCCVPVVPDDDPPDDDPDDPVVVVVVVVVVVD